Protein AF-A0A972SYQ4-F1 (afdb_monomer)

Sequence (160 aa):
MTEPKKDSGKILDALKGLLTVSKTDKKETAAKPTEIKATGTAKPTLKSTTKPPVKPAAKPVIKPAAGVSKPPAQNLRVIEAKQALEKQAEVLHSKTHQDLINAAYKAAEKLGIAPWVLLRAAGWGHFTENRGKKYDGPAIDEIKTLDDAQNKALKDVLGL

Solvent-accessible surface area (backbone atoms on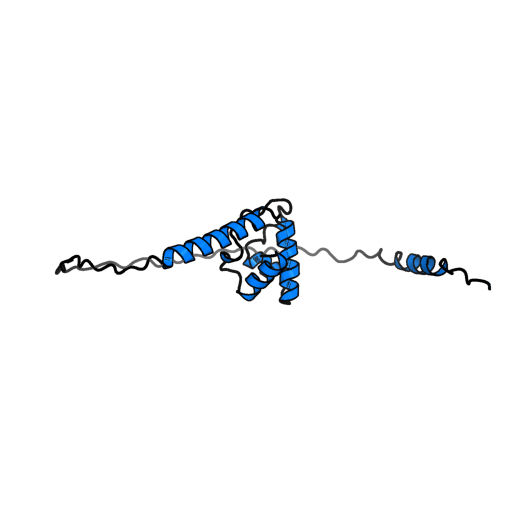ly — not comparable to full-atom values): 10579 Å² total; per-residue (Å²): 140,83,85,87,82,83,85,70,69,66,66,61,59,66,56,60,68,62,74,74,75,83,85,84,85,91,86,84,81,92,74,78,89,79,81,80,77,87,76,85,79,83,86,80,86,88,78,86,85,83,88,89,88,87,85,89,82,83,88,80,86,86,74,86,76,88,75,85,76,82,74,81,67,62,59,58,58,54,52,52,53,48,53,55,43,51,52,47,26,54,62,45,41,72,32,30,27,46,55,52,52,53,31,30,42,59,24,17,61,76,69,75,48,63,35,70,56,50,28,50,40,69,68,46,68,65,30,81,82,46,32,85,40,61,37,83,69,78,28,72,89,71,42,80,64,42,52,72,70,54,42,52,35,39,28,60,63,69,75,99

Secondary structure (DSSP, 8-state):
--PPPP--SHHHHHHHTTTTS--------------------------------------------------THHHHHHHHHHHHHHHHHHHHHTSBHHHHHHHHHHHHHHHTS-HHHHHHHTTGGGGGGSTTSBP-S--GGG-TTS-HHHHHHHHHHHT-

Radius of gyration: 31.91 Å; Cα contacts (8 Å, |Δi|>4): 87; chains: 1; bounding box: 69×74×83 Å

Structure (mmCIF, N/CA/C/O backbone):
data_AF-A0A972SYQ4-F1
#
_entry.id   AF-A0A972SYQ4-F1
#
loop_
_atom_site.group_PDB
_atom_site.id
_atom_site.type_symbol
_atom_site.label_atom_id
_atom_site.label_alt_id
_atom_site.label_comp_id
_atom_site.label_asym_id
_atom_site.label_entity_id
_atom_site.label_seq_id
_atom_site.pdbx_PDB_ins_code
_atom_site.Cartn_x
_atom_site.Cartn_y
_atom_site.Cartn_z
_atom_site.occupancy
_atom_site.B_iso_or_equiv
_atom_site.auth_seq_id
_atom_site.auth_comp_id
_atom_site.auth_asym_id
_atom_site.auth_atom_id
_atom_site.pdbx_PDB_model_num
ATOM 1 N N . MET A 1 1 ? 21.187 34.793 47.528 1.00 45.22 1 MET A N 1
ATOM 2 C CA . MET A 1 1 ? 20.572 34.003 46.443 1.00 45.22 1 MET A CA 1
ATOM 3 C C . MET A 1 1 ? 21.699 33.332 45.691 1.00 45.22 1 MET A C 1
ATOM 5 O O . MET A 1 1 ? 22.511 34.042 45.117 1.00 45.22 1 MET A O 1
ATOM 9 N N . THR A 1 2 ? 21.797 32.007 45.770 1.00 47.72 2 THR A N 1
ATOM 10 C CA . THR A 1 2 ? 22.878 31.242 45.135 1.00 47.72 2 THR A CA 1
ATOM 11 C C . THR A 1 2 ? 22.259 29.996 44.504 1.00 47.72 2 THR A C 1
ATOM 13 O O . THR A 1 2 ? 21.598 29.223 45.193 1.00 47.72 2 THR A O 1
ATOM 16 N N . GLU A 1 3 ? 22.405 29.865 43.187 1.00 53.41 3 GLU A N 1
ATOM 17 C CA . GLU A 1 3 ? 21.867 28.788 42.345 1.00 53.41 3 GLU A CA 1
ATOM 18 C C . GLU A 1 3 ? 22.547 27.429 42.612 1.00 53.41 3 GLU A C 1
ATOM 20 O O . GLU A 1 3 ? 23.760 27.394 42.838 1.00 53.41 3 GLU A O 1
ATOM 25 N N . PRO A 1 4 ? 21.840 26.287 42.490 1.00 55.22 4 PRO A N 1
ATOM 26 C CA . PRO A 1 4 ? 22.485 24.982 42.427 1.00 55.22 4 PRO A CA 1
ATOM 27 C C . PRO A 1 4 ? 22.901 24.629 40.986 1.00 55.22 4 PRO A C 1
ATOM 29 O O . PRO A 1 4 ? 22.081 24.502 40.075 1.00 55.22 4 PRO A O 1
ATOM 32 N N . LYS A 1 5 ? 24.212 24.437 40.796 1.00 52.75 5 LYS A N 1
ATOM 33 C CA . LYS A 1 5 ? 24.850 23.951 39.563 1.00 52.75 5 LYS A CA 1
ATOM 34 C C . LYS A 1 5 ? 24.509 22.467 39.320 1.00 52.75 5 LYS A C 1
ATOM 36 O O . LYS A 1 5 ? 24.663 21.629 40.201 1.00 52.75 5 LYS A O 1
ATOM 41 N N . LYS A 1 6 ? 24.090 22.173 38.087 1.00 54.81 6 LYS A N 1
ATOM 42 C CA . LYS A 1 6 ? 23.757 20.865 37.489 1.00 54.81 6 LYS A CA 1
ATOM 43 C C . LYS A 1 6 ? 24.889 19.822 37.597 1.00 54.81 6 LYS A C 1
ATOM 45 O O . LYS A 1 6 ? 25.912 19.948 36.925 1.00 54.81 6 LYS A O 1
ATOM 50 N N . ASP A 1 7 ? 24.638 18.736 38.329 1.00 59.88 7 ASP A N 1
ATOM 51 C CA . ASP A 1 7 ? 25.440 17.499 38.379 1.00 59.88 7 ASP A CA 1
ATOM 52 C C . ASP A 1 7 ? 25.192 16.645 37.115 1.00 59.88 7 ASP A C 1
ATOM 54 O O . ASP A 1 7 ? 24.446 15.673 37.116 1.00 59.88 7 ASP A O 1
ATOM 58 N N . SER A 1 8 ? 25.762 17.062 35.979 1.00 57.97 8 SER A N 1
ATOM 59 C CA . SER A 1 8 ? 25.576 16.378 34.678 1.00 57.97 8 SER A CA 1
ATOM 60 C C . SER A 1 8 ? 26.640 15.304 34.400 1.00 57.97 8 SER A C 1
ATOM 62 O O . SER A 1 8 ? 26.616 14.666 33.351 1.00 57.97 8 SER A O 1
ATOM 64 N N . GLY A 1 9 ? 27.592 15.107 35.319 1.00 57.84 9 GLY A N 1
ATOM 65 C CA . GLY A 1 9 ? 28.741 14.216 35.122 1.00 57.84 9 GLY A CA 1
ATOM 66 C C . GLY A 1 9 ? 28.456 12.738 35.398 1.00 57.84 9 GLY A C 1
ATOM 67 O O . GLY A 1 9 ? 29.044 11.878 34.751 1.00 57.84 9 GLY A O 1
ATOM 68 N N . LYS A 1 10 ? 27.529 12.418 36.311 1.00 58.78 10 LYS A N 1
ATOM 69 C CA . LYS A 1 10 ? 27.290 11.025 36.740 1.00 58.78 10 LYS A CA 1
ATOM 70 C C . LYS A 1 10 ? 26.447 10.205 35.765 1.00 58.78 10 LYS A C 1
ATOM 72 O O . LYS A 1 10 ? 26.546 8.984 35.736 1.00 58.78 10 LYS A O 1
ATOM 77 N N . ILE A 1 11 ? 25.642 10.867 34.938 1.00 59.47 11 ILE A N 1
ATOM 78 C CA . ILE A 1 11 ? 24.722 10.194 34.009 1.00 59.47 11 ILE A CA 1
ATOM 7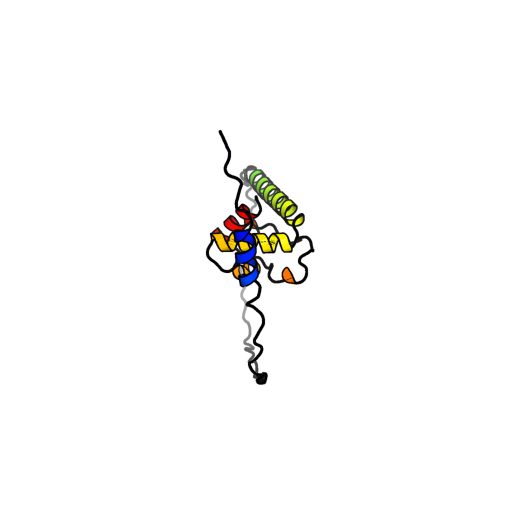9 C C . ILE A 1 11 ? 25.489 9.600 32.814 1.00 59.47 11 ILE A C 1
ATOM 81 O O . ILE A 1 11 ? 25.119 8.552 32.292 1.00 59.47 11 ILE A O 1
ATOM 85 N N . LEU A 1 12 ? 26.592 10.238 32.405 1.00 57.78 12 LEU A N 1
ATOM 86 C CA . LEU A 1 12 ? 27.409 9.793 31.272 1.00 57.78 12 LEU A CA 1
ATOM 87 C C . LEU A 1 12 ? 28.242 8.541 31.592 1.00 57.78 12 LEU A C 1
ATOM 89 O O . LEU A 1 12 ? 28.504 7.742 30.694 1.00 57.78 12 LEU A O 1
ATOM 93 N N . ASP A 1 13 ? 28.615 8.339 32.858 1.00 57.94 13 ASP A N 1
ATOM 94 C CA . ASP A 1 13 ? 29.379 7.165 33.299 1.00 57.94 13 ASP A CA 1
ATOM 95 C C . ASP A 1 13 ? 28.510 5.890 33.309 1.00 57.94 13 ASP A C 1
ATOM 97 O O . ASP A 1 13 ? 28.925 4.834 32.830 1.00 57.94 13 ASP A O 1
ATOM 101 N N . ALA A 1 14 ? 27.235 6.020 33.700 1.00 59.41 14 ALA A N 1
ATOM 102 C CA . ALA A 1 14 ? 26.273 4.915 33.721 1.00 59.41 14 ALA A CA 1
ATOM 103 C C . ALA A 1 14 ? 25.921 4.362 32.323 1.00 59.41 14 ALA A C 1
ATOM 105 O O . ALA A 1 14 ? 25.619 3.177 32.184 1.00 59.41 14 ALA A O 1
ATOM 106 N N . LEU A 1 15 ? 25.995 5.178 31.264 1.00 57.22 15 LEU A N 1
ATOM 107 C CA . LEU A 1 15 ? 25.733 4.725 29.889 1.00 57.22 15 LEU A CA 1
ATOM 108 C C . LEU A 1 15 ? 26.913 3.970 29.262 1.00 57.22 15 LEU A C 1
ATOM 110 O O . LEU A 1 15 ? 26.714 3.174 28.342 1.00 57.22 15 LEU A O 1
ATOM 114 N N . LYS A 1 16 ? 28.139 4.168 29.759 1.00 60.06 16 LYS A N 1
ATOM 115 C CA . LYS A 1 16 ? 29.333 3.540 29.176 1.00 60.06 16 LYS A CA 1
ATOM 116 C C . LYS A 1 16 ? 29.504 2.076 29.590 1.00 60.06 16 LYS A C 1
ATOM 118 O O . LYS A 1 16 ? 30.086 1.305 28.833 1.00 60.06 16 LYS A O 1
ATOM 123 N N . GLY A 1 17 ? 28.931 1.681 30.730 1.00 57.03 17 GLY A N 1
ATOM 124 C CA . GLY A 1 17 ? 28.882 0.286 31.185 1.00 57.03 17 GLY A CA 1
ATOM 125 C C . GLY A 1 17 ? 27.861 -0.593 30.450 1.00 57.03 17 GLY A C 1
ATOM 126 O O . GLY A 1 17 ? 28.001 -1.811 30.457 1.00 57.03 17 GLY A O 1
ATOM 127 N N . LEU A 1 18 ? 26.859 -0.004 29.783 1.00 52.41 18 LEU A N 1
ATOM 128 C CA . LEU A 1 18 ? 25.822 -0.762 29.068 1.00 52.41 18 LEU A CA 1
ATOM 129 C C . LEU A 1 18 ? 26.232 -1.133 27.630 1.00 52.41 18 LEU A C 1
ATOM 131 O O . LEU A 1 18 ? 25.745 -2.120 27.088 1.00 52.41 18 LEU A O 1
ATOM 135 N N . LEU A 1 19 ? 27.157 -0.387 27.013 1.00 52.75 19 LEU A N 1
ATOM 136 C CA . LEU A 1 19 ? 27.605 -0.643 25.635 1.00 52.75 19 LEU A CA 1
ATOM 137 C C . LEU A 1 19 ? 28.674 -1.745 25.504 1.00 52.75 19 LEU A C 1
ATOM 139 O O . LEU A 1 19 ? 28.994 -2.146 24.386 1.00 52.75 19 LEU A O 1
ATOM 143 N N . THR A 1 20 ? 29.236 -2.248 26.607 1.00 49.56 20 THR A N 1
ATOM 144 C CA . THR A 1 20 ? 30.312 -3.260 26.592 1.00 49.56 20 THR A CA 1
ATOM 145 C C . THR A 1 20 ? 29.824 -4.706 26.740 1.00 49.56 20 THR A C 1
ATOM 147 O O . THR A 1 20 ? 30.608 -5.630 26.534 1.00 49.56 20 THR A O 1
ATOM 150 N N . VAL A 1 21 ? 28.529 -4.934 26.989 1.00 54.50 21 VAL A N 1
ATOM 151 C CA . VAL A 1 21 ? 27.890 -6.264 26.996 1.00 54.50 21 VAL A CA 1
ATOM 152 C C . VAL A 1 21 ? 27.085 -6.442 25.711 1.00 54.50 21 VAL A C 1
ATOM 154 O O . VAL A 1 21 ? 25.899 -6.152 25.676 1.00 54.50 21 VAL A O 1
ATOM 157 N N . SER A 1 22 ? 27.735 -6.861 24.621 1.00 49.94 22 SER A N 1
ATOM 158 C CA . SER A 1 22 ? 27.098 -7.528 23.458 1.00 49.94 22 SER A CA 1
ATOM 159 C C . SER A 1 22 ? 28.148 -8.008 22.445 1.00 49.94 22 SER A C 1
ATOM 161 O O . SER A 1 22 ? 28.042 -7.768 21.241 1.00 49.94 22 SER A O 1
ATOM 163 N N . LYS A 1 23 ? 29.214 -8.672 22.910 1.00 46.62 23 LYS A N 1
ATOM 164 C CA . LYS A 1 23 ? 30.171 -9.309 21.998 1.00 46.62 23 LYS A CA 1
ATOM 165 C C . LYS A 1 23 ? 30.764 -10.579 22.595 1.00 46.62 23 LYS A C 1
ATOM 167 O O . LYS A 1 23 ? 31.844 -10.505 23.155 1.00 46.62 23 LYS A O 1
ATOM 172 N N . THR A 1 24 ? 30.025 -11.677 22.421 1.00 35.44 24 THR A N 1
ATOM 173 C CA . THR A 1 24 ? 30.400 -13.112 22.333 1.00 35.44 24 THR A CA 1
ATOM 174 C C . THR A 1 24 ? 29.105 -13.893 22.630 1.00 35.44 24 THR A C 1
ATOM 176 O O . THR A 1 24 ? 28.389 -13.548 23.556 1.00 35.44 24 THR A O 1
ATOM 179 N N . ASP A 1 25 ? 28.618 -14.821 21.809 1.00 42.72 25 ASP A N 1
ATOM 180 C CA . ASP A 1 25 ? 29.313 -16.028 21.389 1.00 42.72 25 ASP A CA 1
ATOM 181 C C . ASP A 1 25 ? 28.748 -16.612 20.087 1.00 42.72 25 ASP A C 1
ATOM 183 O O . ASP A 1 25 ? 27.565 -16.520 19.761 1.00 42.72 25 ASP A O 1
ATOM 187 N N . LYS A 1 26 ? 29.656 -17.244 19.353 1.00 40.47 26 LYS A N 1
ATOM 188 C CA . LYS A 1 26 ? 29.466 -17.946 18.092 1.00 40.47 26 LYS A CA 1
ATOM 189 C C . LYS A 1 26 ? 29.579 -19.436 18.395 1.00 40.47 26 LYS A C 1
ATOM 191 O O . LYS A 1 26 ? 30.704 -19.908 18.530 1.00 40.47 26 LYS A O 1
ATOM 196 N N . LYS A 1 27 ? 28.470 -20.185 18.440 1.00 36.53 27 LYS A N 1
ATOM 197 C CA . LYS A 1 27 ? 28.484 -21.653 18.278 1.00 36.53 27 LYS A CA 1
ATOM 198 C C . LYS A 1 27 ? 27.073 -22.233 18.124 1.00 36.53 27 LYS A C 1
ATOM 200 O O . LYS A 1 27 ? 26.360 -22.295 19.109 1.00 36.53 27 LYS A O 1
ATOM 205 N N . GLU A 1 28 ? 26.714 -22.684 16.921 1.00 36.25 28 GLU A N 1
ATOM 206 C CA . GLU A 1 28 ? 25.916 -23.906 16.676 1.00 36.25 28 GLU A CA 1
ATOM 207 C C . GLU A 1 28 ? 25.923 -24.183 15.157 1.00 36.25 28 GLU A C 1
ATOM 209 O O . GLU A 1 28 ? 25.439 -23.391 14.357 1.00 36.25 28 GLU A O 1
ATOM 214 N N . THR A 1 29 ? 26.830 -25.049 14.709 1.00 36.75 29 THR A N 1
ATOM 215 C CA . THR A 1 29 ? 26.547 -26.422 14.249 1.00 36.75 29 THR A CA 1
ATOM 216 C C . THR A 1 29 ? 25.959 -26.479 12.841 1.00 36.75 29 THR A C 1
ATOM 218 O O . THR A 1 29 ? 24.767 -26.331 12.595 1.00 36.75 29 THR A O 1
ATOM 221 N N . ALA A 1 30 ? 26.863 -26.765 11.907 1.00 40.94 30 ALA A N 1
ATOM 222 C CA . ALA A 1 30 ? 26.558 -27.263 10.584 1.00 40.94 30 ALA A CA 1
ATOM 223 C C . ALA A 1 30 ? 25.852 -28.625 10.674 1.00 40.94 30 ALA A C 1
ATOM 225 O O . ALA A 1 30 ? 26.404 -29.579 11.220 1.00 40.94 30 ALA A O 1
ATOM 226 N N . ALA A 1 31 ? 24.677 -28.725 10.056 1.00 44.50 31 ALA A N 1
ATOM 227 C CA . ALA A 1 31 ? 24.100 -29.987 9.618 1.00 44.50 31 ALA A CA 1
ATOM 228 C C . ALA A 1 31 ? 23.313 -29.771 8.312 1.00 44.50 31 ALA A C 1
ATOM 230 O O . ALA A 1 31 ? 22.190 -29.285 8.312 1.00 44.50 31 ALA A O 1
ATOM 231 N N . LYS A 1 32 ? 23.980 -30.111 7.202 1.00 41.56 32 LYS A N 1
ATOM 232 C CA . LYS A 1 32 ? 23.475 -30.855 6.034 1.00 41.56 32 LYS A CA 1
ATOM 233 C C . LYS A 1 32 ? 22.066 -30.506 5.491 1.00 41.56 32 LYS A C 1
ATOM 235 O O . LYS A 1 32 ? 21.073 -30.866 6.119 1.00 41.56 32 LYS A O 1
ATOM 240 N N . PRO A 1 33 ? 21.938 -29.982 4.254 1.00 42.59 33 PRO A N 1
ATOM 241 C CA . PRO A 1 33 ? 20.680 -30.077 3.525 1.00 42.59 33 PRO A CA 1
ATOM 242 C C . PRO A 1 33 ? 20.457 -31.535 3.102 1.00 42.59 33 PRO A C 1
ATOM 244 O O . PRO A 1 33 ? 21.186 -32.087 2.276 1.00 42.59 33 PRO A O 1
ATOM 247 N N . THR A 1 34 ? 19.455 -32.171 3.704 1.00 39.84 34 THR A N 1
ATOM 248 C CA . THR A 1 34 ? 18.896 -33.428 3.212 1.00 39.84 34 THR A CA 1
ATOM 249 C C . THR A 1 34 ? 18.160 -33.148 1.908 1.00 39.84 34 THR A C 1
ATOM 251 O O . THR A 1 34 ? 17.123 -32.492 1.870 1.00 39.84 34 THR A O 1
ATOM 254 N N . GLU A 1 35 ? 18.762 -33.660 0.846 1.00 39.41 35 GLU A N 1
ATOM 255 C CA . GLU A 1 35 ? 18.183 -34.033 -0.435 1.00 39.41 35 GLU A CA 1
ATOM 256 C C . GLU A 1 35 ? 16.743 -34.561 -0.287 1.00 39.41 35 GLU A C 1
ATOM 258 O O . GLU A 1 35 ? 16.521 -35.680 0.171 1.00 39.41 35 GLU A O 1
ATOM 263 N N . ILE A 1 36 ? 15.751 -33.769 -0.708 1.00 46.62 36 ILE A N 1
ATOM 264 C CA . ILE A 1 36 ? 14.441 -34.303 -1.094 1.00 46.62 36 ILE A CA 1
ATOM 265 C C . ILE A 1 36 ? 14.394 -34.410 -2.614 1.00 46.62 36 ILE A C 1
ATOM 267 O O . ILE A 1 36 ? 14.070 -33.489 -3.359 1.00 46.62 36 ILE A O 1
ATOM 271 N N . LYS A 1 37 ? 14.781 -35.602 -3.050 1.00 39.91 37 LYS A N 1
ATOM 272 C CA . LYS A 1 37 ? 14.626 -36.162 -4.383 1.00 39.91 37 LYS A CA 1
ATOM 273 C C . LYS A 1 37 ? 13.153 -36.100 -4.805 1.00 39.91 37 LYS A C 1
ATOM 275 O O . LYS A 1 37 ? 12.339 -36.910 -4.360 1.00 39.91 37 LYS A O 1
ATOM 280 N N . ALA A 1 38 ? 12.817 -35.162 -5.690 1.00 37.47 38 ALA A N 1
ATOM 281 C CA . ALA A 1 38 ? 11.559 -35.169 -6.427 1.00 37.47 38 ALA A CA 1
ATOM 282 C C . ALA A 1 38 ? 11.546 -36.392 -7.360 1.00 37.47 38 ALA A C 1
ATOM 284 O O . ALA A 1 38 ? 12.073 -36.368 -8.470 1.00 37.47 38 ALA A O 1
ATOM 285 N N . THR A 1 39 ? 10.988 -37.495 -6.867 1.00 36.50 39 THR A N 1
ATOM 286 C CA . THR A 1 39 ? 10.695 -38.678 -7.675 1.00 36.50 39 THR A CA 1
ATOM 287 C C . THR A 1 39 ? 9.349 -38.444 -8.342 1.00 36.50 39 THR A C 1
ATOM 289 O O . THR A 1 39 ? 8.346 -38.205 -7.673 1.00 36.50 39 THR A O 1
ATOM 292 N N . GLY A 1 40 ? 9.356 -38.448 -9.673 1.00 38.78 40 GLY A N 1
ATOM 293 C CA . GLY A 1 40 ? 8.166 -38.259 -10.482 1.00 38.78 40 GLY A CA 1
ATOM 294 C C . GLY A 1 40 ? 7.163 -39.400 -10.352 1.00 38.78 40 GLY A C 1
ATOM 295 O O . GLY A 1 40 ? 7.505 -40.540 -10.050 1.00 38.78 40 GLY A O 1
ATOM 296 N N . THR A 1 41 ? 5.906 -39.082 -10.629 1.00 39.44 41 THR A N 1
ATOM 297 C CA . THR A 1 41 ? 4.879 -40.017 -11.110 1.00 39.44 41 THR A CA 1
ATOM 298 C C . THR A 1 41 ? 3.742 -39.142 -11.638 1.00 39.44 41 THR A C 1
ATOM 300 O O . THR A 1 41 ? 3.158 -38.340 -10.924 1.00 39.44 41 THR A O 1
ATOM 303 N N . ALA A 1 42 ? 3.683 -38.981 -12.954 1.00 39.19 42 ALA A N 1
ATOM 304 C CA . ALA A 1 42 ? 2.761 -39.718 -13.811 1.00 39.19 42 ALA A CA 1
ATOM 305 C C . ALA A 1 42 ? 1.305 -39.223 -13.705 1.00 39.19 42 ALA A C 1
ATOM 307 O O . ALA A 1 42 ? 0.538 -39.548 -12.807 1.00 39.19 42 ALA A O 1
ATOM 308 N N . LYS A 1 43 ? 0.970 -38.441 -14.729 1.00 42.28 43 LYS A N 1
ATOM 309 C CA . LYS A 1 43 ? -0.346 -38.163 -15.307 1.00 42.28 43 LYS A CA 1
ATOM 310 C C . LYS A 1 43 ? -1.221 -39.429 -15.409 1.00 42.28 43 LYS A C 1
ATOM 312 O O . LYS A 1 43 ? -0.705 -40.484 -15.774 1.00 42.28 43 LYS A O 1
ATOM 317 N N . PRO A 1 44 ? -2.549 -39.285 -15.273 1.00 44.28 44 PRO A N 1
ATOM 318 C CA . PRO A 1 44 ? -3.420 -39.754 -16.358 1.00 44.28 44 PRO A CA 1
ATOM 319 C C . PRO A 1 44 ? -4.475 -38.679 -16.694 1.00 44.28 44 PRO A C 1
ATOM 321 O O . PRO A 1 44 ? -5.261 -38.271 -15.852 1.00 44.28 44 PRO A O 1
ATOM 324 N N . THR A 1 45 ? -4.413 -37.984 -17.835 1.00 30.97 45 THR A N 1
ATOM 325 C CA . THR A 1 45 ? -5.119 -38.312 -19.095 1.00 30.97 45 THR A CA 1
ATOM 326 C C . THR A 1 45 ? -6.460 -39.020 -18.908 1.00 30.97 45 THR A C 1
ATOM 328 O O . THR A 1 45 ? -6.522 -40.242 -18.940 1.00 30.97 45 THR A O 1
ATOM 331 N N . LEU A 1 46 ? -7.538 -38.235 -18.852 1.00 37.97 46 LEU A N 1
ATOM 332 C CA . LEU A 1 46 ? -8.865 -38.649 -19.305 1.00 37.97 46 LEU A CA 1
ATOM 333 C C . LEU A 1 46 ? -9.029 -38.172 -20.755 1.00 37.97 46 LEU A C 1
ATOM 335 O O . LEU A 1 46 ? -9.051 -36.972 -21.028 1.00 37.97 46 LEU A O 1
ATOM 339 N N . LYS A 1 47 ? -9.073 -39.121 -21.694 1.00 35.66 47 LYS A N 1
ATOM 340 C CA . LYS A 1 47 ? -9.465 -38.908 -23.092 1.00 35.66 47 LYS A CA 1
ATOM 341 C C .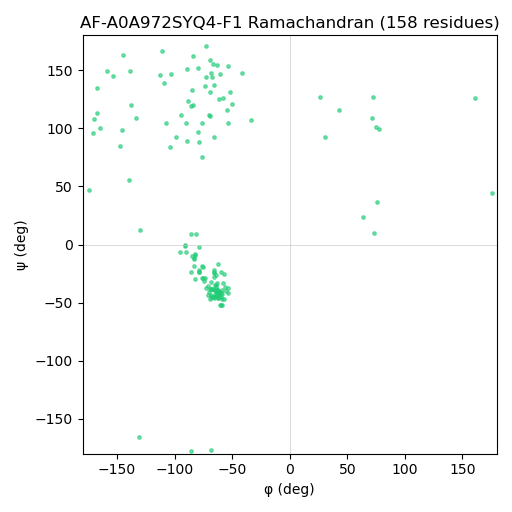 LYS A 1 47 ? -10.781 -39.632 -23.364 1.00 35.66 47 LYS A C 1
ATOM 343 O O . LYS A 1 47 ? -10.958 -40.760 -22.923 1.00 35.66 47 LYS A O 1
ATOM 348 N N . SER A 1 48 ? -11.560 -38.986 -24.230 1.00 39.22 48 SER A N 1
ATOM 349 C CA . SER A 1 48 ? -12.627 -39.508 -25.093 1.00 39.22 48 SER A CA 1
ATOM 350 C C . SER A 1 48 ? -13.942 -39.925 -24.443 1.00 39.22 48 SER A C 1
ATOM 352 O O . SER A 1 48 ? -13.978 -40.825 -23.616 1.00 39.22 48 SER A O 1
ATOM 354 N N . THR A 1 49 ? -15.050 -39.382 -24.967 1.00 37.25 49 THR A N 1
ATOM 355 C CA . THR A 1 49 ? -15.946 -40.147 -25.863 1.00 37.25 49 THR A CA 1
ATOM 356 C C . THR A 1 49 ? -16.956 -39.213 -26.571 1.00 37.25 49 THR A C 1
ATOM 358 O O . THR A 1 49 ? -17.754 -38.527 -25.947 1.00 37.25 49 THR A O 1
ATOM 361 N N . THR A 1 50 ? -16.779 -39.128 -27.895 1.00 36.72 50 THR A N 1
ATOM 362 C CA . THR A 1 50 ? -17.721 -38.960 -29.032 1.00 36.72 50 THR A CA 1
ATOM 363 C C . THR A 1 50 ? -19.102 -38.269 -28.896 1.00 36.72 50 THR A C 1
ATOM 365 O O . THR A 1 50 ? -19.980 -38.705 -28.161 1.00 36.72 50 THR A O 1
ATOM 368 N N . LYS A 1 51 ? -19.316 -37.276 -29.783 1.00 42.66 51 LYS A N 1
ATOM 369 C CA . LYS A 1 51 ? -20.590 -36.753 -30.360 1.00 42.66 51 LYS A CA 1
ATOM 370 C C . LYS A 1 51 ? -21.262 -37.787 -31.318 1.00 42.66 51 LYS A C 1
ATOM 372 O O . LYS A 1 51 ? -20.553 -38.720 -31.690 1.00 42.66 51 LYS A O 1
ATOM 377 N N . PRO A 1 52 ? -22.402 -37.501 -32.008 1.00 58.09 52 PRO A N 1
ATOM 378 C CA . PRO A 1 52 ? -23.730 -36.939 -31.649 1.00 58.09 52 PRO A CA 1
ATOM 379 C C . PRO A 1 52 ? -24.901 -37.822 -32.214 1.00 58.09 52 PRO A C 1
ATOM 381 O O . PRO A 1 52 ? -24.640 -38.936 -32.666 1.00 58.09 52 PRO A O 1
ATOM 384 N N . PRO A 1 53 ? -26.179 -37.360 -32.261 1.00 44.50 53 PRO A N 1
ATOM 385 C CA . PRO A 1 53 ? -26.662 -36.777 -33.527 1.00 44.50 53 PRO A CA 1
ATOM 386 C C . PRO A 1 53 ? -27.642 -35.585 -33.406 1.00 44.50 53 PRO A C 1
ATOM 388 O O . PRO A 1 53 ? -28.244 -35.309 -32.374 1.00 44.50 53 PRO A O 1
ATOM 391 N N . VAL A 1 54 ? -27.757 -34.877 -34.532 1.00 44.81 54 VAL A N 1
ATOM 392 C CA . VAL A 1 54 ? -28.522 -33.655 -34.838 1.00 44.81 54 VAL A CA 1
ATOM 393 C C . VAL A 1 54 ? -30.017 -33.896 -35.105 1.00 44.81 54 VAL A C 1
ATOM 395 O O . VAL A 1 54 ? -30.378 -34.903 -35.710 1.00 44.81 54 VAL A O 1
ATOM 398 N N . LYS A 1 55 ? -30.865 -32.892 -34.819 1.00 38.00 55 LYS A N 1
ATOM 399 C CA . LYS A 1 55 ? -32.021 -32.533 -35.670 1.00 38.00 55 LYS A CA 1
ATOM 400 C C . LYS A 1 55 ? -32.405 -31.041 -35.519 1.00 38.00 55 LYS A C 1
ATOM 402 O O . LYS A 1 55 ? -32.240 -30.503 -34.427 1.00 38.00 55 LYS A O 1
ATOM 407 N N . PRO A 1 56 ? -32.869 -30.363 -36.592 1.00 50.16 56 PRO A N 1
ATOM 408 C CA . PRO A 1 56 ? -32.996 -28.902 -36.669 1.00 50.16 56 PRO A CA 1
ATOM 409 C C . PRO A 1 56 ? -34.445 -28.412 -36.501 1.00 50.16 56 PRO A C 1
ATOM 411 O O . PRO A 1 56 ? -35.356 -29.057 -37.013 1.00 50.16 56 PRO A O 1
ATOM 414 N N . ALA A 1 57 ? -34.665 -27.237 -35.895 1.00 41.16 57 ALA A N 1
ATOM 415 C CA . ALA A 1 57 ? -35.866 -26.428 -36.146 1.00 41.16 57 ALA A CA 1
ATOM 416 C C . ALA A 1 57 ? -35.775 -24.989 -35.599 1.00 41.16 57 ALA A C 1
ATOM 418 O O . ALA A 1 57 ? -35.440 -24.769 -34.442 1.00 41.16 57 ALA A O 1
ATOM 419 N N . ALA A 1 58 ? -36.205 -24.062 -36.460 1.00 42.66 58 ALA A N 1
ATOM 420 C CA . ALA A 1 58 ? -36.899 -22.802 -36.182 1.00 42.66 58 ALA A CA 1
ATOM 421 C C . ALA A 1 58 ? -36.148 -21.614 -35.535 1.00 42.66 58 ALA A C 1
ATOM 423 O O . ALA A 1 58 ? -35.891 -21.536 -34.339 1.00 42.66 58 ALA A O 1
ATOM 424 N N . LYS A 1 59 ? -35.936 -20.601 -36.384 1.00 51.38 59 LYS A N 1
ATOM 425 C CA . LYS A 1 59 ? -35.671 -19.195 -36.052 1.00 51.38 59 LYS A CA 1
ATOM 426 C C . LYS A 1 59 ? -36.853 -18.592 -35.270 1.00 51.38 59 LYS A C 1
ATOM 428 O O . LYS A 1 59 ? -37.989 -18.843 -35.673 1.00 51.38 59 LYS A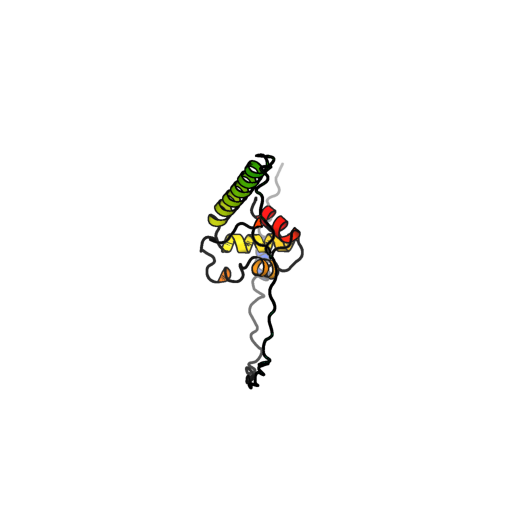 O 1
ATOM 433 N N . PRO A 1 60 ? -36.621 -17.658 -34.332 1.00 44.38 60 PRO A N 1
ATOM 434 C CA . PRO A 1 60 ? -37.577 -16.599 -34.066 1.00 44.38 60 PRO A CA 1
ATOM 435 C C . PRO A 1 60 ? -37.052 -15.241 -34.551 1.00 44.38 60 PRO A C 1
ATOM 437 O O . PRO A 1 60 ? -35.879 -14.890 -34.442 1.00 44.38 60 PRO A O 1
ATOM 440 N N . VAL A 1 61 ? -37.989 -14.513 -35.141 1.00 42.47 61 VAL A N 1
ATOM 441 C CA . VAL A 1 61 ? -37.912 -13.173 -35.717 1.00 42.47 61 VAL A CA 1
ATOM 442 C C . VAL A 1 61 ? -37.446 -12.147 -34.681 1.00 42.47 61 VAL A C 1
ATOM 444 O O . VAL A 1 61 ? -38.073 -11.991 -33.636 1.00 42.47 61 VAL A O 1
ATOM 447 N N . ILE A 1 62 ? -36.389 -11.397 -35.001 1.00 45.31 62 ILE A N 1
ATOM 448 C CA . ILE A 1 62 ? -35.959 -10.226 -34.228 1.00 45.31 62 ILE A CA 1
ATOM 449 C C . ILE A 1 62 ? -36.673 -9.001 -34.810 1.00 45.31 62 ILE A C 1
ATOM 451 O O . ILE A 1 62 ? -36.333 -8.523 -35.891 1.00 45.31 62 ILE A O 1
ATOM 455 N N . LYS A 1 63 ? -37.693 -8.508 -34.105 1.00 44.44 63 LYS A N 1
ATOM 456 C CA . LYS A 1 63 ? -38.280 -7.177 -34.319 1.00 44.44 63 LYS A CA 1
ATOM 457 C C . LYS A 1 63 ? -37.487 -6.189 -33.448 1.00 44.44 63 LYS A C 1
ATOM 459 O O . LYS A 1 63 ? -37.438 -6.410 -32.238 1.00 44.44 63 LYS A O 1
ATOM 464 N N . PRO A 1 64 ? -36.885 -5.114 -33.984 1.00 41.84 64 PRO A N 1
ATOM 465 C CA . PRO A 1 64 ? -36.280 -4.088 -33.146 1.00 41.84 64 PRO A CA 1
ATOM 466 C C . PRO A 1 64 ? -37.390 -3.166 -32.630 1.00 41.84 64 PRO A C 1
ATOM 468 O O . PRO A 1 64 ? -37.845 -2.264 -33.330 1.00 41.84 64 PRO A O 1
ATOM 471 N N . ALA A 1 65 ? -37.864 -3.412 -31.408 1.00 41.75 65 ALA A N 1
ATOM 472 C CA . ALA A 1 65 ? -38.653 -2.423 -30.689 1.00 41.75 65 ALA A CA 1
ATOM 473 C C . ALA A 1 65 ? -37.692 -1.357 -30.154 1.00 41.75 65 ALA A C 1
ATOM 475 O O . ALA A 1 65 ? -36.936 -1.583 -29.210 1.00 41.75 65 ALA A O 1
ATOM 476 N N . ALA A 1 66 ? -37.708 -0.204 -30.820 1.00 49.00 66 ALA A N 1
ATOM 477 C CA . ALA A 1 66 ? -37.170 1.041 -30.310 1.00 49.00 66 ALA A CA 1
ATOM 478 C C . ALA A 1 66 ? -37.723 1.293 -28.900 1.00 49.00 66 ALA A C 1
ATOM 480 O O . ALA A 1 66 ? -38.933 1.358 -28.697 1.00 49.00 66 ALA A O 1
ATOM 481 N N . GLY A 1 67 ? -36.821 1.401 -27.931 1.00 44.84 67 GLY A N 1
ATOM 482 C CA . GLY A 1 67 ? -37.190 1.580 -26.533 1.00 44.84 67 GLY A CA 1
ATOM 483 C C . GLY A 1 67 ? -35.983 1.562 -25.606 1.00 44.84 67 GLY A C 1
ATOM 484 O O . GLY A 1 67 ? -36.021 0.903 -24.575 1.00 44.84 67 GLY A O 1
ATOM 485 N N . VAL A 1 68 ? -34.891 2.246 -25.968 1.00 45.81 68 VAL A N 1
ATOM 486 C CA . VAL A 1 68 ? -33.821 2.532 -25.000 1.00 45.81 68 VAL A CA 1
ATOM 487 C C . VAL A 1 68 ? -34.159 3.848 -24.321 1.00 45.81 68 VAL A C 1
ATOM 489 O O . VAL A 1 68 ? -33.810 4.939 -24.769 1.00 45.81 68 VAL A O 1
ATOM 492 N N . SER A 1 69 ? -34.902 3.705 -23.232 1.00 50.09 69 SER A N 1
ATOM 493 C CA . SER A 1 69 ? -35.057 4.703 -22.188 1.00 50.09 69 SER A CA 1
ATOM 494 C C . SER A 1 69 ? -33.680 5.169 -21.703 1.00 50.09 69 SER A C 1
ATOM 496 O O . SER A 1 69 ? -32.803 4.364 -21.394 1.00 50.09 69 SER A O 1
ATOM 498 N N . LYS A 1 70 ? -33.497 6.488 -21.621 1.00 52.12 70 LYS A N 1
ATOM 499 C CA . LYS A 1 70 ? -32.377 7.150 -20.932 1.00 52.12 70 LYS A CA 1
ATOM 500 C C . LYS A 1 70 ? -32.271 6.637 -19.474 1.00 52.12 70 LYS A C 1
ATOM 502 O O . LYS A 1 70 ? -33.302 6.310 -18.888 1.00 52.12 70 LYS A O 1
ATOM 507 N N . PRO A 1 71 ? -31.078 6.660 -18.845 1.00 49.44 71 PRO A N 1
ATOM 508 C CA . PRO A 1 71 ? -30.606 7.949 -18.342 1.00 49.44 71 PRO A CA 1
ATOM 509 C C . PRO A 1 71 ? -29.104 8.230 -18.563 1.00 49.44 71 PRO A C 1
ATOM 511 O O . PRO A 1 71 ? -28.267 7.336 -18.485 1.00 49.44 71 PRO A O 1
ATOM 514 N N . PRO A 1 72 ? -28.720 9.508 -18.739 1.00 54.06 72 PRO A N 1
ATOM 515 C CA . PRO A 1 72 ? -27.335 9.951 -18.903 1.00 54.06 72 PRO A CA 1
ATOM 516 C C . PRO A 1 72 ? -26.590 10.097 -17.557 1.00 54.06 72 PRO A C 1
ATOM 518 O O . PRO A 1 72 ? -25.492 10.638 -17.518 1.00 54.06 72 PRO A O 1
ATOM 521 N N . ALA A 1 73 ? -27.175 9.647 -16.441 1.00 51.28 73 ALA A N 1
ATOM 522 C CA . ALA A 1 73 ? -26.631 9.843 -15.091 1.00 51.28 73 ALA A CA 1
ATOM 523 C C . ALA A 1 73 ? -25.562 8.807 -14.695 1.00 51.28 73 ALA A C 1
ATOM 525 O O . ALA A 1 73 ? -24.788 9.028 -13.768 1.00 51.28 73 ALA A O 1
ATOM 526 N N . GLN A 1 74 ? -25.509 7.674 -15.397 1.00 52.16 74 GLN A N 1
ATOM 527 C CA . GLN A 1 74 ? -24.556 6.594 -15.122 1.00 52.16 74 GLN A CA 1
ATOM 528 C C . GLN A 1 74 ? -23.151 6.943 -15.636 1.00 52.16 74 GLN A C 1
ATOM 530 O O . GLN A 1 74 ? -22.165 6.547 -15.029 1.00 52.16 74 GLN A O 1
ATOM 535 N N . ASN A 1 75 ? -23.052 7.757 -16.694 1.00 55.44 75 ASN A N 1
ATOM 536 C CA . ASN A 1 75 ? -21.766 8.183 -17.246 1.00 55.44 75 ASN A CA 1
ATOM 537 C C . ASN A 1 75 ? -21.006 9.135 -16.316 1.00 55.44 75 ASN A C 1
ATOM 539 O O . ASN A 1 75 ? -19.796 8.997 -16.193 1.00 55.44 75 ASN A O 1
ATOM 543 N N . LEU A 1 76 ? -21.681 10.055 -15.618 1.00 60.34 76 LEU A N 1
ATOM 544 C CA . LEU A 1 76 ? -20.981 11.032 -14.775 1.00 60.34 76 LEU A CA 1
ATOM 545 C C . LEU A 1 76 ? -20.313 10.367 -13.559 1.00 60.34 76 LEU A C 1
ATOM 547 O O . LEU A 1 76 ? -19.128 10.574 -13.327 1.00 60.34 76 LEU A O 1
ATOM 551 N N . ARG A 1 77 ? -21.027 9.462 -12.874 1.00 61.97 77 ARG A N 1
ATOM 552 C CA . ARG A 1 77 ? -20.496 8.714 -11.717 1.00 61.97 77 ARG A CA 1
ATOM 553 C C . ARG A 1 77 ? -19.329 7.793 -12.083 1.00 61.97 77 ARG A C 1
ATOM 555 O O . ARG A 1 77 ? -18.406 7.619 -11.296 1.00 61.97 77 ARG A O 1
ATOM 562 N N . VAL A 1 78 ? -19.360 7.200 -13.280 1.00 65.81 78 VAL A N 1
ATOM 563 C CA . VAL A 1 78 ? -18.271 6.341 -13.780 1.00 65.81 78 VAL A CA 1
ATOM 564 C C . VAL A 1 78 ? -17.031 7.167 -14.131 1.00 65.81 78 VAL A C 1
ATOM 566 O O . VAL A 1 78 ? -15.912 6.717 -13.893 1.00 65.81 78 VAL A O 1
ATOM 569 N N . ILE A 1 79 ? -17.214 8.381 -14.656 1.00 69.06 79 ILE A N 1
ATOM 570 C CA . ILE A 1 79 ? -16.111 9.303 -14.948 1.00 69.06 79 ILE A CA 1
ATOM 571 C C . ILE A 1 79 ? -15.465 9.797 -13.646 1.00 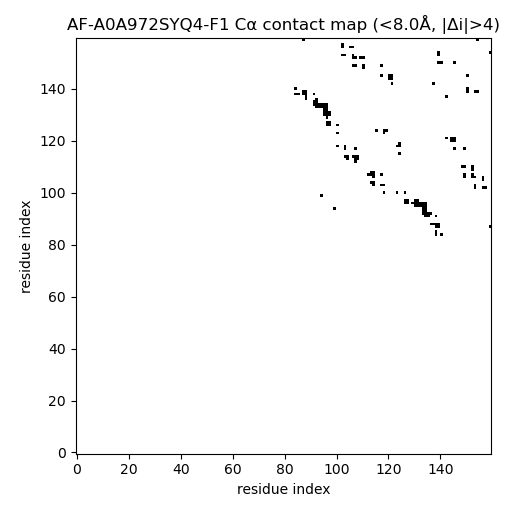69.06 79 ILE A C 1
ATOM 573 O O . ILE A 1 79 ? -14.242 9.792 -13.543 1.00 69.06 79 ILE A O 1
ATOM 577 N N . GLU A 1 80 ? -16.258 10.160 -12.636 1.00 72.81 80 GLU A N 1
ATOM 578 C CA . GLU A 1 80 ? -15.746 10.604 -11.330 1.00 72.81 80 GLU A CA 1
ATOM 579 C C . GLU A 1 80 ? -14.959 9.499 -10.610 1.00 72.81 80 GLU A C 1
ATOM 581 O O . GLU A 1 80 ? -13.858 9.749 -10.117 1.00 72.81 80 GLU A O 1
ATOM 586 N N . ALA A 1 81 ? -15.477 8.265 -10.604 1.00 74.00 81 ALA A N 1
ATOM 587 C CA . ALA A 1 81 ? -14.788 7.119 -10.012 1.00 74.00 81 ALA A CA 1
ATOM 588 C C . ALA A 1 81 ? -13.460 6.809 -10.724 1.00 74.00 81 ALA A C 1
ATOM 590 O O . ALA A 1 81 ? -12.453 6.568 -10.062 1.00 74.00 81 ALA A O 1
ATOM 591 N N . LYS A 1 82 ? -13.427 6.881 -12.063 1.00 77.38 82 LYS A N 1
ATOM 592 C CA . LYS A 1 82 ? -12.180 6.740 -12.830 1.00 77.38 82 LYS A CA 1
ATOM 593 C C . LYS A 1 82 ? -11.170 7.833 -12.500 1.00 77.38 82 LYS A C 1
ATOM 595 O O . LYS A 1 82 ? -10.019 7.514 -12.243 1.00 77.38 82 LYS A O 1
ATOM 600 N N . GLN A 1 83 ? -11.594 9.093 -12.436 1.00 79.44 83 GLN A N 1
ATOM 601 C CA . GLN A 1 83 ? -10.683 10.190 -12.105 1.00 79.44 83 GLN A CA 1
ATOM 602 C C . GLN A 1 83 ? -10.112 10.070 -10.687 1.00 79.44 83 GLN A C 1
ATOM 604 O O . GLN A 1 83 ? -8.956 10.418 -10.460 1.00 79.44 83 GLN A O 1
ATOM 609 N N . ALA A 1 84 ? -10.900 9.590 -9.721 1.00 81.06 84 ALA A N 1
ATOM 610 C CA . ALA A 1 84 ? -10.409 9.332 -8.368 1.00 81.06 84 ALA A CA 1
ATOM 611 C C . ALA A 1 84 ? -9.350 8.217 -8.354 1.00 81.06 84 ALA A C 1
ATOM 613 O O . ALA A 1 84 ? -8.332 8.341 -7.673 1.00 81.06 84 ALA A O 1
ATOM 614 N N . LEU A 1 85 ? -9.560 7.172 -9.155 1.00 84.50 85 LEU A N 1
ATOM 615 C CA . LEU A 1 85 ? -8.624 6.066 -9.329 1.00 84.50 85 LEU A CA 1
ATOM 616 C C . LEU A 1 85 ? -7.319 6.511 -9.993 1.00 84.50 85 LEU A C 1
ATOM 618 O O . LEU A 1 85 ? -6.241 6.155 -9.531 1.00 84.50 85 LEU A O 1
ATOM 622 N N . GLU A 1 86 ? -7.414 7.332 -11.039 1.00 83.31 86 GLU A N 1
ATOM 623 C CA . GLU A 1 86 ? -6.259 7.894 -11.743 1.00 83.31 86 GLU A CA 1
ATOM 624 C C . GLU A 1 86 ? -5.439 8.803 -10.825 1.00 83.31 86 GLU A C 1
ATOM 626 O O . GLU A 1 86 ? -4.222 8.658 -10.753 1.00 83.31 86 GLU A O 1
ATOM 631 N N . LYS A 1 87 ? -6.090 9.663 -10.030 1.00 84.81 87 LYS A N 1
ATOM 632 C CA . LYS A 1 87 ? -5.406 10.479 -9.011 1.00 84.81 87 LYS A CA 1
ATOM 633 C C . LYS A 1 87 ? -4.726 9.615 -7.954 1.00 84.81 87 LYS A C 1
ATOM 635 O O . LYS A 1 87 ? -3.605 9.907 -7.545 1.00 84.81 87 LYS A O 1
ATOM 640 N N . GLN A 1 88 ? -5.386 8.543 -7.517 1.00 86.62 88 GLN A N 1
ATOM 641 C CA . GLN A 1 88 ? -4.796 7.598 -6.577 1.00 86.62 88 GLN A CA 1
ATOM 642 C C . GLN A 1 88 ? -3.557 6.923 -7.182 1.00 86.62 88 GLN A C 1
ATOM 644 O O . GLN A 1 88 ? -2.519 6.851 -6.524 1.00 86.62 88 GLN A O 1
ATOM 649 N N . ALA A 1 89 ? -3.651 6.460 -8.429 1.00 87.31 89 ALA A N 1
ATOM 650 C CA . ALA A 1 8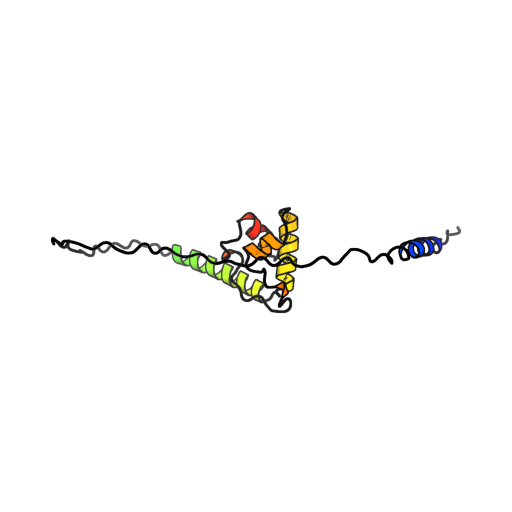9 ? -2.544 5.85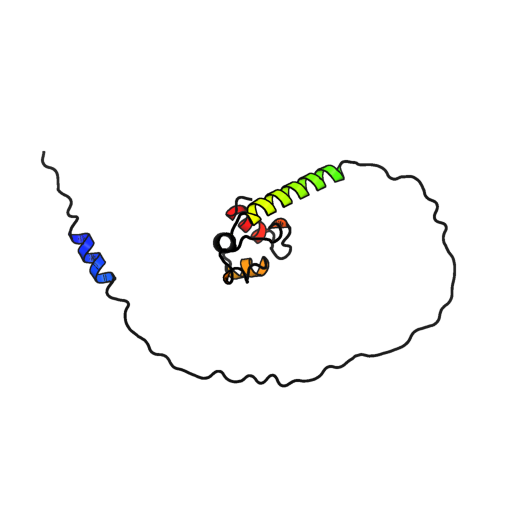6 -9.158 1.00 87.31 89 ALA A CA 1
ATOM 651 C C . ALA A 1 89 ? -1.380 6.840 -9.336 1.00 87.31 89 ALA A C 1
ATOM 653 O O . ALA A 1 89 ? -0.246 6.474 -9.057 1.00 87.31 89 ALA A O 1
ATOM 654 N N . GLU A 1 90 ? -1.642 8.102 -9.680 1.00 88.50 90 GLU A N 1
ATOM 655 C CA . GLU A 1 90 ? -0.614 9.139 -9.844 1.00 88.50 90 GLU A CA 1
ATOM 656 C C . GLU A 1 90 ? 0.158 9.412 -8.539 1.00 88.50 90 GLU A C 1
ATOM 658 O O . GLU A 1 90 ? 1.396 9.466 -8.518 1.00 88.50 90 GLU A O 1
ATOM 663 N N . VAL A 1 91 ? -0.561 9.507 -7.414 1.00 90.12 91 VAL A N 1
ATOM 664 C CA . VAL A 1 91 ? 0.052 9.651 -6.084 1.00 90.12 91 VAL A CA 1
ATOM 665 C C . VAL A 1 91 ? 0.885 8.417 -5.731 1.00 90.12 91 VAL A C 1
ATOM 667 O O . VAL A 1 91 ? 1.970 8.547 -5.160 1.00 90.12 91 VAL A O 1
ATOM 670 N N . LEU A 1 92 ? 0.415 7.216 -6.077 1.00 91.69 92 LEU A N 1
ATOM 671 C CA . LEU A 1 92 ? 1.154 5.975 -5.844 1.00 91.69 92 LEU A CA 1
ATOM 672 C C . LEU A 1 92 ? 2.386 5.859 -6.747 1.00 91.69 92 LEU A C 1
ATOM 674 O O . LEU A 1 92 ? 3.438 5.467 -6.255 1.00 91.69 92 LEU A O 1
ATOM 678 N N . HIS A 1 93 ? 2.298 6.240 -8.024 1.00 92.94 93 HIS A N 1
ATOM 679 C CA . HIS A 1 93 ? 3.409 6.204 -8.988 1.00 92.94 93 HIS A CA 1
ATOM 680 C C . HIS A 1 93 ? 4.540 7.170 -8.631 1.00 92.94 93 HIS A C 1
ATOM 682 O O . HIS A 1 93 ? 5.698 6.977 -9.007 1.00 92.94 93 HIS A O 1
ATOM 688 N N . SER A 1 94 ? 4.224 8.194 -7.841 1.00 93.69 94 SER A N 1
ATOM 689 C CA . SER A 1 94 ? 5.216 9.103 -7.268 1.00 93.69 94 SER A CA 1
ATOM 690 C C . SER A 1 94 ? 5.984 8.495 -6.086 1.00 93.69 94 SER A C 1
ATOM 692 O O . SER A 1 94 ? 7.060 8.988 -5.745 1.00 93.69 94 SER A O 1
ATOM 694 N N . LYS A 1 95 ? 5.469 7.427 -5.463 1.00 94.81 95 LYS A N 1
ATOM 695 C CA . LYS A 1 95 ? 6.094 6.752 -4.317 1.00 94.81 95 LYS A CA 1
ATOM 696 C C . LYS A 1 95 ? 7.046 5.647 -4.767 1.00 94.81 95 LYS A C 1
ATOM 698 O O . LYS A 1 95 ? 6.865 5.004 -5.803 1.00 94.81 95 LYS A O 1
ATOM 703 N N . THR A 1 96 ? 8.068 5.398 -3.955 1.00 97.19 96 THR A N 1
ATOM 704 C CA . THR A 1 96 ? 8.981 4.276 -4.182 1.00 97.19 96 THR A CA 1
ATOM 705 C C . THR A 1 96 ? 8.420 2.978 -3.608 1.00 97.19 96 THR A C 1
ATOM 707 O O . THR A 1 96 ? 7.563 2.968 -2.723 1.00 97.19 96 THR A O 1
ATOM 710 N N . HIS A 1 97 ? 8.955 1.852 -4.063 1.00 97.25 97 HIS A N 1
ATOM 711 C CA . HIS A 1 97 ? 8.712 0.550 -3.456 1.00 97.25 97 HIS A CA 1
ATOM 712 C C . HIS A 1 97 ? 9.021 0.549 -1.949 1.00 97.25 97 HIS A C 1
ATOM 714 O O . HIS A 1 97 ? 8.285 -0.061 -1.178 1.00 97.25 97 HIS A O 1
ATOM 720 N N . GLN A 1 98 ? 10.061 1.263 -1.502 1.00 96.88 98 GLN A N 1
ATOM 721 C CA . GLN A 1 98 ? 10.383 1.411 -0.080 1.00 96.88 98 GLN A CA 1
ATOM 722 C C . GLN A 1 98 ? 9.277 2.140 0.693 1.00 96.88 98 GLN A C 1
ATOM 724 O O . GLN A 1 98 ? 8.944 1.720 1.801 1.00 96.88 98 GLN A O 1
ATOM 729 N N . ASP A 1 99 ? 8.688 3.193 0.120 1.00 96.12 99 ASP A N 1
ATOM 730 C CA . ASP A 1 99 ? 7.553 3.897 0.730 1.00 96.12 99 ASP A CA 1
ATOM 731 C C . ASP A 1 99 ? 6.345 2.972 0.882 1.00 96.12 99 ASP A C 1
ATOM 733 O O . ASP A 1 99 ? 5.704 2.963 1.932 1.00 96.12 99 ASP A O 1
ATOM 737 N N . LEU A 1 100 ? 6.062 2.152 -0.134 1.00 95.75 100 LEU A N 1
ATOM 738 C CA . LEU A 1 100 ? 4.965 1.183 -0.100 1.00 95.75 100 LEU A CA 1
ATOM 739 C C . LEU A 1 100 ? 5.209 0.047 0.896 1.00 95.75 100 LEU A C 1
ATOM 741 O O . LEU A 1 100 ? 4.289 -0.349 1.610 1.00 95.75 100 LEU A O 1
ATOM 745 N N . ILE A 1 101 ? 6.451 -0.427 1.016 1.00 96.19 101 ILE A N 1
ATOM 746 C CA . ILE A 1 101 ? 6.841 -1.369 2.070 1.00 96.19 101 ILE A CA 1
ATOM 747 C C . ILE A 1 101 ? 6.585 -0.731 3.439 1.00 96.19 101 ILE A C 1
ATOM 749 O O . ILE A 1 101 ? 5.885 -1.316 4.261 1.00 96.19 101 ILE A O 1
ATOM 753 N N . ASN A 1 102 ? 7.084 0.485 3.680 1.00 96.81 102 ASN A N 1
ATOM 754 C CA . ASN A 1 102 ? 6.883 1.190 4.949 1.00 96.81 102 ASN A CA 1
ATOM 755 C C . ASN A 1 102 ? 5.392 1.407 5.255 1.00 96.81 102 ASN A C 1
ATOM 757 O O . ASN A 1 102 ? 4.967 1.271 6.404 1.00 96.81 102 ASN A O 1
ATOM 761 N N . ALA A 1 103 ? 4.594 1.717 4.231 1.00 96.31 103 ALA A N 1
ATOM 762 C CA . ALA A 1 103 ? 3.157 1.874 4.370 1.00 96.31 103 ALA A CA 1
ATOM 763 C C . ALA A 1 103 ? 2.476 0.562 4.774 1.00 96.31 103 ALA A C 1
ATOM 765 O O . ALA A 1 103 ? 1.648 0.556 5.681 1.00 96.31 103 ALA A O 1
ATOM 766 N N . ALA A 1 104 ? 2.873 -0.558 4.170 1.00 96.25 104 ALA A N 1
ATOM 767 C CA . ALA A 1 104 ? 2.352 -1.868 4.528 1.00 96.25 104 ALA A CA 1
ATOM 768 C C . ALA A 1 104 ? 2.724 -2.279 5.962 1.00 96.25 104 ALA A C 1
ATOM 770 O O . ALA A 1 104 ? 1.893 -2.874 6.639 1.00 96.25 104 ALA A O 1
ATOM 771 N N . TYR A 1 105 ? 3.912 -1.919 6.465 1.00 97.25 105 TYR A N 1
ATOM 772 C CA . TYR A 1 105 ? 4.258 -2.129 7.879 1.00 97.25 105 TYR A CA 1
ATOM 773 C C . TYR A 1 105 ? 3.310 -1.366 8.810 1.00 97.25 105 TYR A C 1
ATOM 775 O O . TYR A 1 105 ? 2.678 -1.977 9.666 1.00 97.25 105 TYR A O 1
ATOM 783 N N . LYS A 1 106 ? 3.131 -0.060 8.588 1.00 97.25 106 LYS A N 1
ATOM 784 C CA . LYS A 1 106 ? 2.229 0.768 9.407 1.00 97.25 106 LYS A CA 1
ATOM 785 C C . LYS A 1 106 ? 0.767 0.319 9.317 1.00 97.25 106 LYS A C 1
ATOM 787 O O . LYS A 1 106 ? 0.053 0.328 10.315 1.00 97.25 106 LYS A O 1
ATOM 792 N N . ALA A 1 107 ? 0.305 -0.069 8.129 1.00 96.56 107 ALA A N 1
ATOM 793 C CA . ALA A 1 107 ? -1.055 -0.566 7.930 1.00 96.56 107 ALA A CA 1
ATOM 794 C C . ALA A 1 107 ? -1.265 -1.919 8.629 1.00 96.56 107 ALA A C 1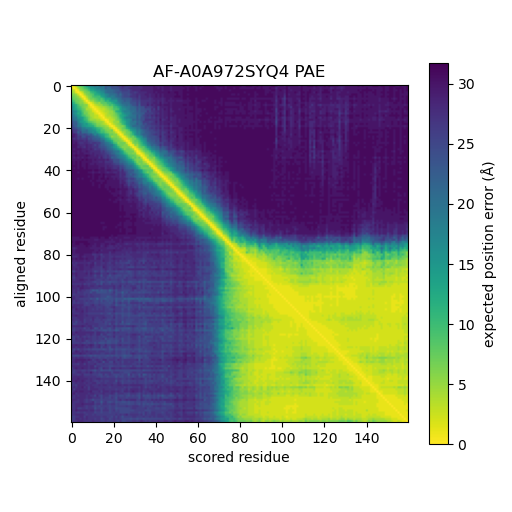
ATOM 796 O O . ALA A 1 107 ? -2.308 -2.147 9.239 1.00 96.56 107 ALA A O 1
ATOM 797 N N . ALA A 1 108 ? -0.259 -2.794 8.598 1.00 96.12 108 ALA A N 1
ATOM 798 C CA . ALA A 1 108 ? -0.298 -4.079 9.281 1.00 96.12 108 ALA A CA 1
ATOM 799 C C . ALA A 1 108 ? -0.316 -3.927 10.811 1.00 96.12 108 ALA A C 1
ATOM 801 O O . ALA A 1 108 ? -1.076 -4.635 11.467 1.00 96.12 108 ALA A O 1
ATOM 802 N N . GLU A 1 109 ? 0.422 -2.958 11.369 1.00 96.12 109 GLU A N 1
ATOM 803 C CA . GLU A 1 109 ? 0.364 -2.625 12.801 1.00 96.12 109 GLU A CA 1
ATOM 804 C C . GLU A 1 109 ? -1.047 -2.221 13.244 1.00 96.12 109 GLU A C 1
ATOM 806 O O . GLU A 1 109 ? -1.526 -2.695 14.272 1.00 96.12 109 GLU A O 1
ATOM 811 N N . LYS A 1 110 ? -1.757 -1.411 12.444 1.00 95.06 110 LYS A N 1
ATOM 812 C CA . LYS A 1 110 ? -3.147 -1.013 12.742 1.00 95.06 110 LYS A CA 1
ATOM 813 C C . LYS A 1 110 ? -4.117 -2.189 12.751 1.00 95.06 110 LYS A C 1
ATOM 815 O O . LYS A 1 110 ? -5.089 -2.179 13.498 1.00 95.06 110 LYS A O 1
ATOM 820 N N . LEU A 1 111 ? -3.864 -3.177 11.901 1.00 94.56 111 LEU A N 1
ATOM 821 C CA . LEU A 1 111 ? -4.698 -4.367 11.761 1.00 94.56 111 LEU A CA 1
ATOM 822 C C . LEU A 1 111 ? -4.265 -5.509 12.692 1.00 94.56 111 LEU A C 1
ATOM 824 O O . LEU A 1 111 ? -4.946 -6.529 12.747 1.00 94.56 111 LEU A O 1
ATOM 828 N N . GLY A 1 112 ? -3.142 -5.367 13.405 1.00 95.69 112 GLY A N 1
ATOM 829 C CA . GLY A 1 112 ? -2.579 -6.425 14.244 1.00 95.69 112 GLY A CA 1
ATOM 830 C C . GLY A 1 112 ? -2.142 -7.664 13.454 1.00 95.69 112 GLY A C 1
ATOM 831 O O . GLY A 1 112 ? -2.092 -8.759 14.011 1.00 95.69 112 GLY A O 1
ATOM 832 N N . ILE A 1 113 ? -1.854 -7.515 12.158 1.00 95.62 113 ILE A N 1
ATOM 833 C CA . ILE A 1 113 ? -1.413 -8.611 11.289 1.00 95.62 113 ILE A CA 1
ATOM 834 C C . ILE A 1 113 ? 0.041 -8.434 10.882 1.00 95.62 113 ILE A C 1
ATOM 836 O O . ILE A 1 113 ? 0.654 -7.384 11.053 1.00 95.62 113 ILE A O 1
ATOM 840 N N . ALA A 1 114 ? 0.618 -9.493 10.330 1.00 95.38 114 ALA A N 1
ATOM 841 C CA . ALA A 1 114 ? 1.985 -9.448 9.864 1.00 95.38 114 ALA A CA 1
ATOM 842 C C . ALA A 1 114 ? 2.127 -8.645 8.551 1.00 95.38 114 ALA A C 1
ATOM 844 O O . ALA A 1 114 ? 1.360 -8.880 7.613 1.00 95.38 114 ALA A O 1
ATOM 845 N N . PRO A 1 115 ? 3.150 -7.779 8.408 1.00 94.69 115 PRO A N 1
ATOM 846 C CA . PRO A 1 115 ? 3.345 -6.955 7.212 1.00 94.69 115 PRO A CA 1
ATOM 847 C C . PRO A 1 115 ? 3.426 -7.756 5.912 1.00 94.69 115 PRO A C 1
ATOM 849 O O . PRO A 1 115 ? 2.821 -7.374 4.913 1.00 94.69 115 PRO A O 1
ATOM 852 N N . TRP A 1 116 ? 4.107 -8.910 5.915 1.00 94.31 116 TRP A N 1
ATOM 853 C CA . TRP A 1 116 ? 4.255 -9.742 4.712 1.00 94.31 116 TRP A CA 1
ATOM 854 C C . TRP A 1 116 ? 2.911 -10.206 4.133 1.00 94.31 116 TRP A C 1
ATOM 856 O O . TRP A 1 116 ? 2.845 -10.515 2.943 1.00 94.31 116 TRP A O 1
ATOM 866 N N . VAL A 1 117 ? 1.846 -10.255 4.946 1.00 94.62 117 VAL A N 1
ATOM 867 C CA . VAL A 1 117 ? 0.491 -10.587 4.493 1.00 94.62 117 VAL A CA 1
ATOM 868 C C . VAL A 1 117 ? -0.025 -9.494 3.562 1.00 94.62 117 VAL A C 1
ATOM 870 O O . VAL A 1 117 ? -0.477 -9.822 2.468 1.00 94.62 117 VAL A O 1
ATOM 873 N N . LEU A 1 118 ? 0.131 -8.215 3.929 1.00 95.31 118 LEU A N 1
ATOM 874 C CA . LEU A 1 118 ? -0.229 -7.085 3.063 1.00 95.31 118 LEU A CA 1
ATOM 875 C C . LEU A 1 118 ? 0.642 -7.043 1.813 1.00 95.31 118 LEU A C 1
ATOM 877 O O . LEU A 1 118 ? 0.115 -6.885 0.718 1.00 95.31 118 LEU A O 1
ATOM 881 N N . LEU A 1 119 ? 1.961 -7.217 1.952 1.00 95.19 119 LEU A N 1
ATOM 882 C CA . LEU A 1 119 ? 2.857 -7.196 0.792 1.00 95.19 119 LEU A CA 1
ATOM 883 C C . LEU A 1 119 ? 2.494 -8.306 -0.200 1.00 95.19 119 LEU A C 1
ATOM 885 O O . LEU A 1 119 ? 2.503 -8.084 -1.406 1.00 95.19 119 LEU A O 1
ATOM 889 N N . ARG A 1 120 ? 2.156 -9.505 0.285 1.00 94.94 120 ARG A N 1
ATOM 890 C CA . ARG A 1 120 ? 1.729 -10.611 -0.577 1.00 94.94 120 ARG A CA 1
ATOM 891 C C . ARG A 1 120 ? 0.361 -10.340 -1.199 1.00 94.94 120 ARG A C 1
ATOM 893 O O . ARG A 1 120 ? 0.219 -10.534 -2.402 1.00 94.94 120 ARG A O 1
ATOM 900 N N . ALA A 1 121 ? -0.612 -9.890 -0.406 1.00 94.50 121 ALA A N 1
ATOM 901 C CA . ALA A 1 121 ? -1.953 -9.570 -0.885 1.00 94.50 121 ALA A CA 1
ATOM 902 C C . ALA A 1 121 ? -1.911 -8.475 -1.957 1.00 94.50 121 ALA A C 1
ATOM 904 O O . ALA A 1 121 ? -2.545 -8.617 -2.991 1.00 94.50 121 ALA A O 1
ATOM 905 N N . ALA A 1 122 ? -1.089 -7.443 -1.783 1.00 93.50 122 ALA A N 1
ATOM 906 C CA . ALA A 1 122 ? -0.939 -6.367 -2.756 1.00 93.50 122 ALA A CA 1
ATOM 907 C C . ALA A 1 122 ? -0.045 -6.711 -3.965 1.00 93.50 122 ALA A C 1
ATOM 909 O O . ALA A 1 122 ? 0.129 -5.888 -4.859 1.00 93.50 122 ALA A O 1
ATOM 910 N N . GLY A 1 123 ? 0.551 -7.910 -4.010 1.00 94.06 123 GLY A N 1
ATOM 911 C CA . GLY A 1 123 ? 1.505 -8.296 -5.058 1.00 94.06 123 GLY A CA 1
ATOM 912 C C . GLY A 1 123 ? 2.883 -7.628 -4.936 1.00 94.06 123 GLY A C 1
ATOM 913 O O . GLY A 1 123 ? 3.722 -7.763 -5.821 1.00 94.06 123 GLY A O 1
ATOM 914 N N . TRP A 1 124 ? 3.158 -6.952 -3.823 1.00 95.31 124 TRP A N 1
ATOM 915 C CA . TRP A 1 124 ? 4.379 -6.195 -3.523 1.00 95.31 124 TRP A CA 1
ATOM 916 C C . TRP A 1 124 ? 5.512 -7.043 -2.925 1.00 95.31 124 TRP A C 1
ATOM 918 O O . TRP A 1 124 ? 6.525 -6.511 -2.478 1.00 95.31 124 TRP A O 1
ATOM 928 N N . GLY A 1 125 ? 5.379 -8.372 -2.901 1.00 93.25 125 GLY A N 1
ATOM 929 C CA . GLY A 1 125 ? 6.385 -9.269 -2.314 1.00 93.25 125 GLY A CA 1
ATOM 930 C C . GLY A 1 125 ? 7.794 -9.138 -2.916 1.00 93.25 125 GLY A C 1
ATOM 931 O O . GLY A 1 125 ? 8.772 -9.403 -2.226 1.00 93.25 125 GLY A O 1
ATOM 932 N N . HIS A 1 126 ? 7.896 -8.678 -4.166 1.00 93.88 126 HIS A N 1
ATOM 933 C CA . HIS A 1 126 ? 9.150 -8.488 -4.907 1.00 93.88 126 HIS A CA 1
ATOM 934 C C . HIS A 1 126 ? 9.752 -7.076 -4.747 1.00 93.88 126 HIS A C 1
ATOM 936 O O . HIS A 1 126 ? 10.814 -6.770 -5.285 1.00 93.88 126 HIS A O 1
ATOM 942 N N . PHE A 1 127 ? 9.103 -6.177 -4.001 1.00 95.31 127 PHE A N 1
ATOM 943 C CA . PHE A 1 127 ? 9.566 -4.790 -3.847 1.00 95.31 127 PHE A CA 1
ATOM 944 C C . PHE A 1 127 ? 10.898 -4.676 -3.110 1.00 95.31 127 PHE A C 1
ATOM 946 O O . PHE A 1 127 ? 11.632 -3.705 -3.296 1.00 95.31 127 PHE A O 1
ATOM 953 N N . THR A 1 128 ? 11.236 -5.677 -2.299 1.00 92.88 128 THR A N 1
ATOM 954 C CA . THR A 1 128 ? 12.496 -5.742 -1.553 1.00 92.88 128 THR A CA 1
ATOM 955 C C . THR A 1 128 ? 13.718 -5.869 -2.458 1.00 92.88 128 THR A C 1
ATOM 957 O O . THR A 1 128 ? 14.795 -5.442 -2.047 1.00 92.88 128 THR A O 1
ATOM 960 N N . GLU A 1 129 ? 13.546 -6.387 -3.675 1.00 94.94 129 GLU A N 1
ATOM 961 C CA . GLU A 1 129 ? 14.596 -6.541 -4.687 1.00 94.94 129 GLU A CA 1
ATOM 962 C C . GLU A 1 129 ? 14.949 -5.202 -5.347 1.00 94.94 129 GLU A C 1
ATOM 964 O O . GLU A 1 129 ? 16.084 -4.987 -5.755 1.00 94.94 129 GLU A O 1
ATOM 969 N N . ASN A 1 130 ? 13.986 -4.276 -5.421 1.00 94.38 130 ASN A N 1
ATOM 970 C CA . ASN A 1 130 ? 14.117 -2.999 -6.123 1.00 94.38 130 ASN A CA 1
ATOM 971 C C . ASN A 1 130 ? 13.477 -1.856 -5.326 1.00 94.38 130 ASN A C 1
ATOM 973 O O . ASN A 1 130 ? 12.601 -1.150 -5.820 1.00 94.38 130 ASN A O 1
ATOM 977 N N . ARG A 1 131 ? 13.910 -1.672 -4.075 1.00 94.31 131 ARG A N 1
ATOM 978 C CA . ARG A 1 131 ? 13.301 -0.731 -3.112 1.00 94.31 131 ARG A CA 1
ATOM 979 C C . ARG A 1 131 ? 13.260 0.724 -3.588 1.00 94.31 131 ARG A C 1
ATOM 981 O O . ARG A 1 131 ? 12.331 1.449 -3.251 1.00 94.31 131 ARG A O 1
ATOM 988 N N . GLY A 1 132 ? 14.252 1.149 -4.368 1.00 95.69 132 GLY A N 1
ATOM 989 C CA . GLY A 1 132 ? 14.330 2.513 -4.902 1.00 95.69 132 GLY A CA 1
ATOM 990 C C . GLY A 1 132 ? 13.489 2.756 -6.158 1.00 95.69 132 GLY A C 1
ATOM 991 O O . GLY A 1 132 ? 13.393 3.896 -6.605 1.00 95.69 132 GLY A O 1
ATOM 992 N N . LYS A 1 133 ? 12.895 1.713 -6.756 1.00 96.75 133 LYS A N 1
ATOM 993 C CA . LYS A 1 133 ? 12.085 1.861 -7.969 1.00 96.75 133 LYS A CA 1
ATOM 994 C C . LYS A 1 133 ? 10.747 2.520 -7.625 1.00 96.75 133 LYS A C 1
ATOM 996 O O . LYS A 1 133 ? 10.184 2.272 -6.559 1.00 96.75 133 LYS A O 1
ATOM 1001 N N . LYS A 1 134 ? 10.244 3.356 -8.534 1.00 96.69 134 LYS A N 1
ATOM 1002 C CA . LYS A 1 134 ? 8.885 3.902 -8.461 1.00 96.69 134 LYS A CA 1
ATOM 1003 C C . LYS A 1 134 ? 7.854 2.801 -8.661 1.00 96.69 134 LYS A C 1
ATOM 1005 O O . LYS A 1 134 ? 8.072 1.884 -9.455 1.00 96.69 134 LYS A O 1
ATOM 1010 N N . TYR A 1 135 ? 6.748 2.917 -7.942 1.00 95.56 135 TYR A N 1
ATOM 1011 C CA . TYR A 1 135 ? 5.608 2.046 -8.152 1.00 95.56 135 TYR A CA 1
ATOM 1012 C C . TYR A 1 135 ? 4.994 2.294 -9.530 1.00 95.56 135 TYR A C 1
ATOM 1014 O O . TYR A 1 135 ? 4.843 3.433 -9.948 1.00 95.56 135 TYR A O 1
ATOM 1022 N N . ASP A 1 136 ? 4.641 1.218 -10.220 1.00 93.69 136 ASP A N 1
ATOM 1023 C CA . ASP A 1 136 ? 4.032 1.251 -11.560 1.00 93.69 136 ASP A CA 1
ATOM 1024 C C . ASP A 1 136 ? 2.770 0.369 -11.607 1.00 93.69 136 ASP A C 1
ATOM 1026 O O . ASP A 1 136 ? 2.259 0.008 -12.659 1.00 93.69 136 ASP A O 1
ATOM 1030 N N . GLY A 1 137 ? 2.284 -0.051 -10.435 1.00 90.62 137 GLY A N 1
ATOM 1031 C CA . GLY A 1 137 ? 1.112 -0.909 -10.324 1.00 90.62 137 GLY A CA 1
ATOM 1032 C C . GLY A 1 137 ? -0.205 -0.126 -10.326 1.00 90.62 137 GLY A C 1
ATOM 1033 O O . GLY A 1 137 ? -0.211 1.104 -10.438 1.00 90.62 137 GLY A O 1
ATOM 1034 N N . PRO A 1 138 ? -1.333 -0.835 -10.175 1.00 92.62 138 PRO A N 1
ATOM 1035 C CA . PRO A 1 138 ? -2.654 -0.222 -10.162 1.00 92.62 138 PRO A CA 1
ATOM 1036 C C . PRO A 1 138 ? -2.916 0.543 -8.858 1.00 92.62 138 PRO A C 1
ATOM 1038 O O . PRO A 1 138 ? -2.163 0.432 -7.881 1.00 92.62 138 PRO A O 1
ATOM 1041 N N . ALA A 1 139 ? -4.008 1.302 -8.818 1.00 93.31 139 ALA A N 1
ATOM 1042 C CA . ALA A 1 139 ? -4.435 1.974 -7.597 1.00 93.31 139 ALA A CA 1
ATOM 1043 C C . ALA A 1 139 ? -4.804 0.960 -6.492 1.00 93.31 139 ALA A C 1
ATOM 1045 O O . ALA A 1 139 ? -5.191 -0.167 -6.800 1.00 93.31 139 ALA A O 1
ATOM 1046 N N . ILE A 1 140 ? -4.719 1.343 -5.205 1.00 92.62 140 ILE A N 1
ATOM 1047 C CA . ILE A 1 140 ? -5.027 0.416 -4.088 1.00 92.62 140 ILE A CA 1
ATOM 1048 C C . ILE A 1 140 ? -6.444 -0.168 -4.226 1.00 92.62 140 ILE A C 1
ATOM 1050 O O . ILE A 1 140 ? -6.645 -1.346 -3.950 1.00 92.62 140 ILE A O 1
ATOM 1054 N N . ASP A 1 141 ? -7.405 0.630 -4.704 1.00 90.88 141 ASP A N 1
ATOM 1055 C CA . ASP A 1 141 ? -8.806 0.229 -4.906 1.00 90.88 141 ASP A CA 1
ATOM 1056 C C . ASP A 1 141 ? -8.993 -0.879 -5.961 1.00 90.88 141 ASP A C 1
ATOM 1058 O O . ASP A 1 141 ? -9.918 -1.682 -5.874 1.00 90.88 141 ASP A O 1
ATOM 1062 N N . GLU A 1 142 ? -8.084 -0.993 -6.933 1.00 91.69 142 GLU A N 1
ATOM 1063 C CA . GLU A 1 142 ? -8.160 -2.030 -7.973 1.00 91.69 142 GLU A CA 1
ATOM 1064 C C . GLU A 1 142 ? -7.574 -3.376 -7.527 1.00 91.69 142 GLU A C 1
ATOM 1066 O O . GLU A 1 142 ? -7.754 -4.399 -8.199 1.00 91.69 142 GLU A O 1
ATOM 1071 N N . ILE A 1 143 ? -6.860 -3.400 -6.400 1.00 91.75 143 ILE A N 1
ATOM 1072 C CA . ILE A 1 143 ? -6.215 -4.600 -5.876 1.00 91.75 143 ILE A CA 1
ATOM 1073 C C . ILE A 1 143 ? -7.271 -5.466 -5.175 1.00 91.75 143 ILE A C 1
ATOM 1075 O O . ILE A 1 143 ? -7.473 -5.397 -3.966 1.00 91.75 143 ILE A O 1
ATOM 1079 N N . LYS A 1 144 ? -7.928 -6.339 -5.946 1.00 91.50 144 LYS A N 1
ATOM 1080 C CA . LYS A 1 144 ? -9.004 -7.244 -5.476 1.00 91.50 144 LYS A CA 1
ATOM 1081 C C . LYS A 1 144 ? -8.579 -8.266 -4.420 1.00 91.50 144 LYS A C 1
ATOM 1083 O O . LYS A 1 144 ? -9.421 -8.913 -3.810 1.00 91.50 144 LYS A O 1
ATOM 1088 N N . THR A 1 145 ? -7.281 -8.483 -4.279 1.00 93.00 145 THR A N 1
ATOM 1089 C CA . THR A 1 145 ? -6.689 -9.406 -3.308 1.00 93.00 145 THR A CA 1
ATOM 1090 C C . THR A 1 145 ? -6.540 -8.785 -1.920 1.00 93.00 145 THR A C 1
ATOM 1092 O O . THR A 1 145 ? -6.262 -9.522 -0.976 1.00 93.00 145 THR A O 1
ATOM 1095 N N . LEU A 1 146 ? -6.718 -7.464 -1.787 1.00 93.12 146 LEU A N 1
ATOM 1096 C CA . LEU A 1 146 ? -6.830 -6.792 -0.497 1.00 93.12 146 LEU A CA 1
ATOM 1097 C C . LEU A 1 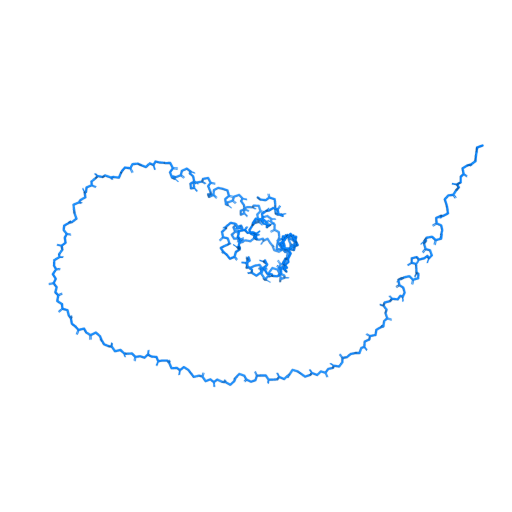146 ? -8.276 -6.856 -0.006 1.00 93.12 146 LEU A C 1
ATOM 1099 O O . LEU A 1 146 ? -9.208 -6.543 -0.743 1.00 93.12 146 LEU A O 1
ATOM 1103 N N . ASP A 1 147 ? -8.443 -7.222 1.261 1.00 92.94 147 ASP A N 1
ATOM 1104 C CA . ASP A 1 147 ? -9.721 -7.066 1.957 1.00 92.94 147 ASP A CA 1
ATOM 1105 C C . ASP A 1 147 ? -10.033 -5.576 2.202 1.00 92.94 147 ASP A C 1
ATOM 1107 O O . ASP A 1 147 ? -9.117 -4.749 2.237 1.00 92.94 147 ASP A O 1
ATOM 1111 N N . ASP A 1 148 ? -11.303 -5.227 2.423 1.00 93.06 148 ASP A N 1
ATOM 1112 C CA . ASP A 1 148 ? -11.739 -3.848 2.694 1.00 93.06 148 ASP A CA 1
ATOM 1113 C C . ASP A 1 148 ? -10.963 -3.218 3.864 1.00 93.06 148 ASP A C 1
ATOM 1115 O O . ASP A 1 148 ? -10.472 -2.090 3.765 1.00 93.06 148 ASP A O 1
ATOM 1119 N N . ALA A 1 149 ? -10.723 -3.987 4.935 1.00 93.69 149 ALA A N 1
ATOM 1120 C CA . ALA A 1 149 ? -9.943 -3.518 6.078 1.00 93.69 149 ALA A CA 1
ATOM 1121 C C . ALA A 1 149 ? -8.476 -3.224 5.710 1.00 93.69 149 ALA A C 1
ATOM 1123 O O . ALA A 1 149 ? -7.898 -2.236 6.172 1.00 93.69 149 ALA A O 1
ATOM 1124 N N . GLN A 1 150 ? -7.872 -4.058 4.858 1.00 94.44 150 GLN A N 1
ATOM 1125 C CA . GLN A 1 150 ? -6.489 -3.893 4.397 1.00 94.44 150 GLN A CA 1
ATOM 1126 C C . GLN A 1 150 ? -6.352 -2.714 3.439 1.00 94.44 150 GLN A C 1
ATOM 1128 O O . GLN A 1 150 ? -5.424 -1.914 3.565 1.00 94.44 150 GLN A O 1
ATOM 1133 N N . ASN A 1 151 ? -7.301 -2.588 2.514 1.00 94.62 151 ASN A N 1
ATOM 1134 C CA . ASN A 1 151 ? -7.396 -1.487 1.572 1.00 94.62 151 ASN A CA 1
ATOM 1135 C C . ASN A 1 151 ? -7.511 -0.151 2.319 1.00 94.62 151 ASN A C 1
ATOM 1137 O O . ASN A 1 151 ? -6.687 0.746 2.125 1.00 94.62 151 ASN A O 1
ATOM 1141 N N . LYS A 1 152 ? -8.458 -0.060 3.259 1.00 94.75 152 LYS A N 1
ATOM 1142 C CA . LYS A 1 152 ? -8.673 1.130 4.082 1.00 94.75 152 LYS A CA 1
ATOM 1143 C C . LYS A 1 152 ? -7.442 1.496 4.910 1.00 94.75 152 LYS A C 1
ATOM 1145 O O . LYS A 1 152 ? -7.062 2.664 4.938 1.00 94.75 152 LYS A O 1
ATOM 1150 N N . ALA A 1 153 ? -6.797 0.522 5.556 1.00 95.44 153 ALA A N 1
ATOM 1151 C CA . ALA A 1 153 ? -5.591 0.771 6.346 1.00 95.44 153 ALA A CA 1
ATOM 1152 C C . ALA A 1 153 ? -4.423 1.284 5.485 1.00 95.44 153 ALA A C 1
ATOM 1154 O O . ALA A 1 153 ? -3.695 2.181 5.908 1.00 95.44 153 ALA A O 1
ATOM 1155 N N . LEU A 1 154 ? -4.253 0.751 4.270 1.00 94.44 154 LEU A N 1
ATOM 1156 C CA . LEU A 1 154 ? -3.239 1.229 3.328 1.00 94.44 154 LEU A CA 1
ATOM 1157 C C . LEU A 1 154 ? -3.541 2.643 2.830 1.00 94.44 154 LEU A C 1
ATOM 1159 O O . LEU A 1 154 ? -2.633 3.472 2.813 1.00 94.44 154 LEU A O 1
ATOM 1163 N N . LYS A 1 155 ? -4.793 2.930 2.458 1.00 93.62 155 LYS A N 1
ATOM 1164 C CA . LYS A 1 155 ? -5.215 4.267 2.011 1.00 93.62 155 LYS A CA 1
ATOM 1165 C C . LYS A 1 155 ? -4.967 5.319 3.086 1.00 93.62 155 LYS A C 1
ATOM 1167 O O . LYS A 1 155 ? -4.303 6.313 2.815 1.00 93.62 155 LYS A O 1
ATOM 1172 N N . ASP A 1 156 ? -5.357 5.025 4.322 1.00 94.56 156 ASP A N 1
ATOM 1173 C CA . ASP A 1 156 ? -5.128 5.900 5.471 1.00 94.56 156 ASP A CA 1
ATOM 1174 C C . ASP A 1 156 ? -3.634 6.218 5.681 1.00 94.56 156 ASP A C 1
ATOM 1176 O O . ASP A 1 156 ? -3.249 7.380 5.801 1.00 94.56 156 ASP A O 1
ATOM 1180 N N . VAL A 1 157 ? -2.762 5.205 5.637 1.00 94.50 157 VAL A N 1
ATOM 1181 C CA . VAL A 1 157 ? -1.311 5.403 5.806 1.00 94.50 157 VAL A CA 1
ATOM 1182 C C . VAL A 1 157 ? -0.682 6.157 4.629 1.00 94.50 157 VAL A C 1
ATOM 1184 O O . VAL A 1 157 ? 0.303 6.878 4.807 1.00 94.50 157 VAL A O 1
ATOM 1187 N N . LEU A 1 158 ? -1.218 5.976 3.423 1.00 90.50 158 LEU A N 1
ATOM 1188 C CA . LEU A 1 158 ? -0.718 6.604 2.201 1.00 90.50 158 LEU A CA 1
ATOM 1189 C C . LEU A 1 158 ? -1.281 8.014 1.969 1.00 90.50 158 LEU A C 1
ATOM 1191 O O . LEU A 1 158 ? -0.735 8.718 1.116 1.00 90.50 158 LEU A O 1
ATOM 1195 N N . GLY A 1 159 ? -2.288 8.427 2.748 1.00 89.00 159 GLY A N 1
ATOM 1196 C CA . GLY A 1 159 ? -2.964 9.721 2.643 1.00 89.00 159 GLY A CA 1
ATOM 1197 C C . GLY A 1 159 ? -3.938 9.803 1.465 1.00 89.00 159 GLY A C 1
ATOM 1198 O O . GLY A 1 159 ? -3.996 10.841 0.809 1.00 89.00 159 GLY A O 1
ATOM 1199 N N . LEU A 1 160 ? -4.628 8.696 1.166 1.00 85.88 160 LEU A N 1
ATOM 1200 C CA . LEU A 1 160 ? -5.535 8.500 0.025 1.00 85.88 160 LEU A CA 1
ATOM 1201 C C . LEU A 1 160 ? -7.001 8.376 0.455 1.00 85.88 160 LEU A C 1
ATOM 1203 O O . LEU A 1 160 ? -7.253 7.832 1.553 1.00 85.88 160 LEU A O 1
#

pLDDT: mean 70.31, std 23.57, range [30.97, 97.25]

Foldseek 3Di:
DDDDDDPPPPVVVVVVVVVVPDDDDDDDDDDDDDDPDPDDDDDDDDDDDDDDDDDDDDDDDDDDDPDDDDDPVVVVVVVVVVVVQVVQQVLQQPDFLLLLLVLLCQLCVVVVHDSVLLCVLQVNNCSVVPRGHGDPDGGLVVSPSDDPSSSVSSCVSSVD

Mean predicted aligned error: 19.74 Å